Protein AF-A0A1L9T9Q7-F1 (afdb_monomer_lite)

pLDDT: mean 75.78, std 15.33, range [36.91, 94.0]

InterPro domains:
  IPR029167 Meiotically up-regulated gene 117 protein [PF15474] (22-130)

Secondary structure (DSSP, 8-state):
----PPP----PPPPPPEEEEE----TTTTT--STHHHHHHHHHHHHHHHSS-TT--BSEEEEEEEPPTTS-SS-EEEEEEEEE-TT---B-HHHHHHHHHHHHHTTSSS----EEEEETTSEEEEEEEEE--

Foldseek 3Di:
DDPPPPDDDPPQDDQFDFPDKFLPFDPCQVVDDDCQLLVQLVVLVVCLVVDPHVWDFDAWDKGKDWDDPVVDVFTKMKIKIKHFDPQFPGTGSVSLSVVAVVSCVPPVDNGRSWMWTQTPRRMITTMHMDGDD

Sequence (133 aa):
MTTTAGDPTTLRTAMPSATSVDNEGSSQCHNLSKDMCLDAAEGFKNDSEDSDNPYELLTGRHDHLSSDKWVALFDYQCIAVLECDDDSPGMSGLQAYQAIQDTYDQDGTNVGKCGHSYLDNGCLVGTDYHFNY

Organism: NCBI:txid1036612

Radius of gyration: 17.25 Å; chains: 1; bounding box: 40×30×67 Å

Structure (mmCIF, N/CA/C/O backbone):
data_AF-A0A1L9T9Q7-F1
#
_entry.id   AF-A0A1L9T9Q7-F1
#
loop_
_atom_site.group_PDB
_atom_site.id
_atom_site.type_symbol
_atom_site.label_atom_id
_atom_site.label_alt_id
_atom_site.label_comp_id
_atom_site.label_asym_id
_atom_site.label_entity_id
_atom_site.label_seq_id
_atom_site.pdbx_PDB_ins_code
_atom_site.Cartn_x
_atom_site.Cartn_y
_atom_site.Cartn_z
_atom_site.occupancy
_atom_site.B_iso_or_equiv
_atom_site.auth_seq_id
_atom_site.auth_comp_id
_atom_site.auth_asym_id
_atom_site.auth_atom_id
_atom_site.pdbx_PDB_model_num
ATOM 1 N N . MET A 1 1 ? -23.038 10.860 43.661 1.00 36.91 1 MET A N 1
ATOM 2 C CA . MET A 1 1 ? -22.130 9.856 43.075 1.00 36.91 1 MET A CA 1
ATOM 3 C C . MET A 1 1 ? -21.859 10.310 41.656 1.00 36.91 1 MET A C 1
ATOM 5 O O . MET A 1 1 ? -22.765 10.266 40.839 1.00 36.91 1 MET A O 1
ATOM 9 N N . THR A 1 2 ? -20.695 10.898 41.407 1.00 43.25 2 THR A N 1
ATOM 10 C CA . THR A 1 2 ? -20.271 11.320 40.068 1.00 43.25 2 THR A CA 1
ATOM 11 C C . THR A 1 2 ? -19.757 10.090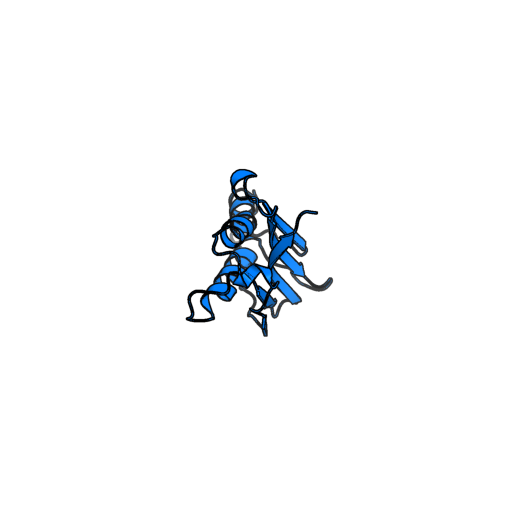 39.335 1.00 43.25 2 THR A C 1
ATOM 13 O O . THR A 1 2 ? -18.760 9.502 39.740 1.00 43.25 2 THR A O 1
ATOM 16 N N . THR A 1 3 ? -20.480 9.656 38.308 1.00 48.19 3 THR A N 1
ATOM 17 C CA . THR A 1 3 ? -20.023 8.625 37.377 1.00 48.19 3 THR A CA 1
ATOM 18 C C . THR A 1 3 ? -18.914 9.229 36.527 1.00 48.19 3 THR A C 1
ATOM 20 O O . THR A 1 3 ? -19.186 10.041 35.645 1.00 48.19 3 THR A O 1
ATOM 23 N N . THR A 1 4 ? -17.665 8.879 36.818 1.00 46.41 4 THR A N 1
ATOM 24 C CA . THR A 1 4 ? -16.540 9.141 35.920 1.00 46.41 4 THR A CA 1
ATOM 25 C C . THR A 1 4 ? -16.770 8.282 34.679 1.00 46.41 4 THR A C 1
ATOM 27 O O . THR A 1 4 ? -16.531 7.076 34.707 1.00 46.41 4 THR A O 1
ATOM 30 N N . ALA A 1 5 ? -17.348 8.865 33.627 1.00 53.50 5 ALA A N 1
ATOM 31 C CA . ALA A 1 5 ? -17.312 8.255 32.307 1.00 53.50 5 ALA A CA 1
ATOM 32 C C . ALA A 1 5 ? -15.827 8.115 31.955 1.00 53.50 5 ALA A C 1
ATOM 34 O O . ALA A 1 5 ? -15.110 9.113 31.975 1.00 53.50 5 ALA A O 1
ATOM 35 N N . GLY A 1 6 ? -15.353 6.878 31.787 1.00 50.41 6 GLY A N 1
ATOM 36 C CA . GLY A 1 6 ? -13.961 6.623 31.432 1.00 50.41 6 GLY A CA 1
ATOM 37 C C . GLY A 1 6 ? -13.616 7.384 30.159 1.00 50.41 6 GLY A C 1
ATOM 38 O O . GLY A 1 6 ? -14.440 7.436 29.243 1.00 50.41 6 GLY A O 1
ATOM 39 N N . ASP A 1 7 ? -12.436 8.001 30.132 1.00 56.47 7 ASP A N 1
ATOM 40 C CA . ASP A 1 7 ? -11.935 8.670 28.938 1.00 56.47 7 ASP A CA 1
ATOM 41 C C . ASP A 1 7 ? -12.028 7.707 27.746 1.00 56.47 7 ASP A C 1
ATOM 43 O O . ASP A 1 7 ? -11.652 6.536 27.888 1.00 56.47 7 ASP A O 1
ATOM 47 N N . PRO A 1 8 ? -12.547 8.153 26.588 1.00 49.88 8 PRO A N 1
ATOM 48 C CA . PRO A 1 8 ? -12.558 7.327 25.396 1.00 49.88 8 PRO A CA 1
ATOM 49 C C . PRO A 1 8 ? -11.109 6.983 25.050 1.00 49.88 8 PRO A C 1
ATOM 51 O O . PRO A 1 8 ? -10.333 7.831 24.615 1.00 49.88 8 PRO A O 1
ATOM 54 N N . THR A 1 9 ? -10.724 5.731 25.270 1.00 52.31 9 THR A N 1
ATOM 55 C CA . THR A 1 9 ? -9.482 5.209 24.725 1.00 52.31 9 THR A CA 1
ATOM 56 C C . THR A 1 9 ? -9.671 5.076 23.223 1.00 52.31 9 THR A C 1
ATOM 58 O O . THR A 1 9 ? -10.597 4.414 22.755 1.00 52.31 9 THR A O 1
ATOM 61 N N . THR A 1 10 ? -8.794 5.709 22.449 1.00 53.72 10 THR A N 1
ATOM 62 C CA . THR A 1 10 ? -8.662 5.444 21.017 1.00 53.72 10 THR A CA 1
ATOM 63 C C . THR A 1 10 ? -8.143 4.016 20.849 1.00 53.72 10 THR A C 1
ATOM 65 O O . THR A 1 10 ? -6.942 3.759 20.813 1.00 53.72 10 THR A O 1
ATOM 68 N N . LEU A 1 11 ? -9.064 3.050 20.827 1.00 55.03 11 LEU A N 1
ATOM 69 C CA . LEU A 1 11 ? -8.777 1.668 20.462 1.00 55.03 11 LEU A CA 1
ATOM 70 C C . LEU A 1 11 ? -8.351 1.662 18.991 1.00 55.03 11 LEU A C 1
ATOM 72 O O . LEU A 1 11 ? -9.190 1.715 18.098 1.00 55.03 11 LEU A O 1
ATOM 76 N N . ARG A 1 12 ? -7.039 1.634 18.741 1.00 61.47 12 ARG A N 1
ATOM 77 C CA . ARG A 1 12 ? -6.509 1.347 17.405 1.00 61.47 12 ARG A CA 1
ATOM 78 C C . ARG A 1 12 ? -6.746 -0.125 17.104 1.00 61.47 12 ARG A C 1
ATOM 80 O O . ARG A 1 12 ? -6.367 -0.986 17.899 1.00 61.47 12 ARG A O 1
ATOM 87 N N . THR A 1 13 ? -7.332 -0.401 15.946 1.00 69.25 13 THR A N 1
ATOM 88 C CA . THR A 1 13 ? -7.361 -1.747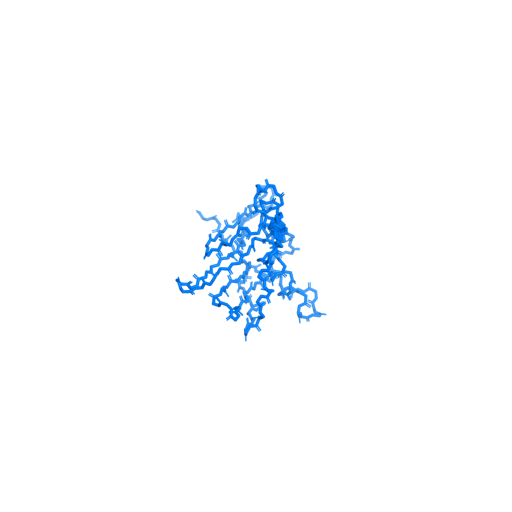 15.376 1.00 69.25 13 THR A CA 1
ATOM 89 C C . THR A 1 13 ? -5.923 -2.256 15.260 1.00 69.25 13 THR A C 1
ATOM 91 O O . THR A 1 13 ? -5.020 -1.499 14.890 1.00 69.25 13 THR A O 1
ATOM 94 N N . ALA A 1 14 ? -5.685 -3.516 15.630 1.00 77.81 14 ALA A N 1
ATOM 95 C CA . ALA A 1 14 ? -4.373 -4.129 15.455 1.00 77.81 14 ALA A CA 1
ATOM 96 C C . ALA A 1 14 ? -3.976 -4.099 13.971 1.00 77.81 14 ALA A C 1
ATOM 98 O O . ALA A 1 14 ? -4.840 -4.119 13.093 1.00 77.81 14 ALA A O 1
ATOM 99 N N . MET A 1 15 ? -2.673 -4.018 13.696 1.00 83.81 15 MET A N 1
ATOM 100 C CA . MET A 1 15 ? -2.183 -4.131 12.327 1.00 83.81 15 MET A CA 1
ATOM 101 C C . MET A 1 15 ? -2.467 -5.553 11.825 1.00 83.81 15 MET A C 1
ATOM 103 O O . MET A 1 15 ? -2.111 -6.503 12.531 1.00 83.81 15 MET A O 1
ATOM 107 N N . PRO A 1 16 ? -3.131 -5.706 10.670 1.00 83.38 16 PRO A N 1
ATOM 108 C CA . PRO A 1 16 ? -3.370 -7.019 10.095 1.00 83.38 16 PRO A CA 1
ATOM 109 C C . PRO A 1 16 ? -2.049 -7.645 9.637 1.00 83.38 16 PRO A C 1
ATOM 111 O O . PRO A 1 16 ? -1.094 -6.940 9.301 1.00 83.38 16 PRO A O 1
ATOM 114 N N . SER A 1 17 ? -1.983 -8.973 9.650 1.00 85.94 17 SER A N 1
ATOM 115 C CA . SER A 1 17 ? -0.778 -9.712 9.258 1.00 85.94 17 SER A CA 1
ATOM 116 C C . SER A 1 17 ? -0.834 -10.099 7.784 1.00 85.94 17 SER A C 1
ATOM 118 O O . SER A 1 17 ? -1.889 -10.492 7.283 1.00 85.94 17 SER A O 1
ATOM 120 N N . ALA A 1 18 ? 0.307 -10.053 7.093 1.00 83.50 18 ALA A N 1
ATOM 121 C CA . ALA A 1 18 ? 0.411 -10.558 5.728 1.00 83.50 18 ALA A CA 1
ATOM 122 C C . ALA A 1 18 ? 0.189 -12.082 5.689 1.00 83.50 18 ALA A C 1
ATOM 124 O O . ALA A 1 18 ? 0.816 -12.842 6.427 1.00 83.50 18 ALA A O 1
ATOM 125 N N . THR A 1 19 ? -0.712 -12.522 4.813 1.00 84.44 19 THR A N 1
ATOM 126 C CA . THR A 1 19 ? -1.038 -13.934 4.555 1.00 84.44 19 THR A CA 1
ATOM 127 C C . THR A 1 19 ? -0.339 -14.462 3.307 1.00 84.44 19 THR A C 1
ATOM 129 O O . THR A 1 19 ? 0.011 -15.641 3.246 1.00 84.44 19 THR A O 1
ATOM 132 N N . SER A 1 20 ? -0.113 -13.592 2.322 1.00 81.12 20 SER A N 1
ATOM 133 C CA . SER A 1 20 ? 0.702 -13.854 1.139 1.00 81.12 20 SER A CA 1
ATOM 134 C C . SER A 1 20 ? 1.232 -12.542 0.573 1.00 81.12 20 SER A C 1
ATOM 136 O O . SER A 1 20 ? 0.613 -11.492 0.759 1.00 81.12 20 SER A O 1
ATOM 138 N N . VAL A 1 21 ? 2.381 -12.626 -0.092 1.00 76.56 21 VAL A N 1
ATOM 139 C CA . VAL A 1 21 ? 3.084 -11.492 -0.689 1.00 76.56 21 VAL A CA 1
ATOM 140 C C . VAL A 1 21 ? 3.472 -11.871 -2.112 1.00 76.56 21 VAL A C 1
ATOM 142 O O . VAL A 1 21 ? 4.030 -12.948 -2.331 1.00 76.56 21 VAL A O 1
ATOM 145 N N . ASP A 1 22 ? 3.154 -10.998 -3.058 1.00 75.38 22 ASP A N 1
ATOM 146 C CA . ASP A 1 22 ? 3.569 -11.083 -4.454 1.00 75.38 22 ASP A CA 1
ATOM 147 C C . ASP A 1 22 ? 4.435 -9.865 -4.786 1.00 75.38 22 ASP A C 1
ATOM 149 O O . ASP A 1 22 ? 3.937 -8.743 -4.797 1.00 75.38 22 ASP A O 1
ATOM 153 N N . ASN A 1 23 ? 5.723 -10.096 -5.046 1.00 68.25 23 ASN A N 1
ATOM 154 C CA . ASN A 1 23 ? 6.716 -9.057 -5.337 1.00 68.25 23 ASN A CA 1
ATOM 155 C C . ASN A 1 23 ? 7.064 -8.965 -6.833 1.00 68.25 23 ASN A C 1
ATOM 157 O O . ASN A 1 23 ? 8.051 -8.322 -7.196 1.00 68.25 23 ASN A O 1
ATOM 161 N N . GLU A 1 24 ? 6.311 -9.633 -7.715 1.00 68.31 24 GLU A N 1
ATOM 162 C CA . GLU A 1 24 ? 6.615 -9.612 -9.150 1.00 68.31 24 GLU A CA 1
ATOM 163 C C . GLU A 1 24 ? 6.145 -8.306 -9.810 1.00 68.31 24 GLU A C 1
ATOM 165 O O . GLU A 1 24 ? 6.883 -7.722 -10.609 1.00 68.31 24 GLU A O 1
ATOM 170 N N . GLY A 1 25 ? 4.964 -7.801 -9.429 1.00 66.81 25 GLY A N 1
ATOM 171 C CA . GLY A 1 25 ? 4.371 -6.586 -10.001 1.00 66.81 25 GLY A CA 1
ATOM 172 C C . GLY A 1 25 ? 4.290 -6.613 -11.537 1.00 66.81 25 GLY A C 1
ATOM 173 O O . GLY A 1 25 ? 4.407 -7.654 -12.190 1.00 66.81 25 GLY A O 1
ATOM 174 N N . SER A 1 26 ? 4.094 -5.454 -12.164 1.00 69.44 26 SER A N 1
ATOM 175 C CA . SER A 1 26 ? 4.192 -5.338 -13.620 1.00 69.44 26 SER A CA 1
ATOM 176 C C . SER A 1 26 ? 5.640 -5.463 -14.108 1.00 69.44 26 SER A C 1
ATOM 178 O O . SER A 1 26 ? 6.609 -5.121 -13.431 1.00 69.44 26 SER A O 1
ATOM 180 N N . SER A 1 27 ? 5.819 -5.843 -15.378 1.00 69.12 27 SER A N 1
ATOM 181 C CA . SER A 1 27 ? 7.145 -5.890 -16.025 1.00 69.12 27 SER A CA 1
ATOM 182 C C . SER A 1 27 ? 7.923 -4.557 -15.975 1.00 69.12 27 SER A C 1
ATOM 184 O O . SER A 1 27 ? 9.137 -4.518 -16.191 1.00 69.12 27 SER A O 1
ATOM 186 N N . GLN A 1 28 ? 7.236 -3.448 -15.696 1.00 68.94 28 GLN A N 1
ATOM 187 C CA . GLN A 1 28 ? 7.792 -2.105 -15.555 1.00 68.94 28 GLN A CA 1
ATOM 188 C C . GLN A 1 28 ? 8.529 -1.944 -14.218 1.00 68.94 28 GLN A C 1
ATOM 190 O O . GLN A 1 28 ? 9.507 -1.198 -14.159 1.00 68.94 28 GLN A O 1
ATOM 195 N N . CYS A 1 29 ? 8.150 -2.706 -13.192 1.00 69.56 29 CYS A N 1
ATOM 196 C CA . CYS A 1 29 ? 8.765 -2.704 -11.866 1.00 69.56 29 CYS A CA 1
ATOM 197 C C . CYS A 1 29 ? 10.240 -3.123 -11.874 1.00 69.56 29 CYS A C 1
ATOM 199 O O . CYS A 1 29 ? 11.027 -2.647 -11.060 1.00 69.56 29 CYS A O 1
ATOM 201 N N . HIS A 1 30 ? 10.657 -3.933 -12.850 1.00 66.50 30 HIS A N 1
ATOM 202 C CA . HIS A 1 30 ? 12.069 -4.279 -13.050 1.00 66.50 30 HIS A CA 1
ATOM 203 C C . HIS A 1 30 ? 12.862 -3.230 -13.847 1.00 66.50 30 HIS A C 1
ATOM 205 O O . HIS A 1 30 ? 14.092 -3.250 -13.837 1.00 66.50 30 HIS A O 1
ATOM 211 N N . ASN A 1 31 ? 12.179 -2.334 -14.564 1.00 62.25 31 ASN A N 1
ATOM 212 C CA . ASN A 1 31 ? 12.793 -1.396 -15.509 1.00 62.25 31 ASN A CA 1
ATOM 213 C C . ASN A 1 31 ? 12.848 0.048 -14.985 1.00 62.25 31 ASN A C 1
ATOM 215 O O . ASN A 1 31 ? 13.631 0.855 -15.489 1.00 62.25 31 ASN A O 1
ATOM 219 N N . LEU A 1 32 ? 12.024 0.385 -13.991 1.00 64.38 32 LEU A N 1
ATOM 220 C CA . LEU A 1 32 ? 11.898 1.729 -13.436 1.00 64.38 32 LEU A CA 1
ATOM 221 C C . LEU A 1 32 ? 12.529 1.780 -12.041 1.00 64.38 32 LEU A C 1
ATOM 223 O O . LEU A 1 32 ? 12.106 1.098 -11.118 1.00 64.38 32 LEU A O 1
ATOM 227 N N . SER A 1 33 ? 13.570 2.599 -11.877 1.00 54.75 33 SER A N 1
ATOM 228 C CA . SER A 1 33 ? 14.391 2.615 -10.659 1.00 54.75 33 SER A CA 1
ATOM 229 C C . SER A 1 33 ? 13.963 3.649 -9.610 1.00 54.75 33 SER A C 1
ATOM 231 O O . SER A 1 33 ? 14.753 3.956 -8.716 1.00 54.75 33 SER A O 1
ATOM 233 N N . LYS A 1 34 ? 12.789 4.278 -9.731 1.00 55.25 34 LYS A N 1
ATOM 234 C CA . LYS A 1 34 ? 12.528 5.554 -9.046 1.00 55.25 34 LYS A CA 1
ATOM 235 C C . LYS A 1 34 ? 11.438 5.474 -7.990 1.00 55.25 34 LYS A C 1
ATOM 237 O O . LYS A 1 34 ? 10.472 4.748 -8.143 1.00 55.25 34 LYS A O 1
ATOM 242 N N . ASP A 1 35 ? 11.602 6.289 -6.957 1.00 69.50 35 ASP A N 1
ATOM 243 C CA . ASP A 1 35 ? 10.820 6.391 -5.716 1.00 69.50 35 ASP A CA 1
ATOM 244 C C . ASP A 1 35 ? 9.324 6.715 -5.883 1.00 69.50 35 ASP A C 1
ATOM 246 O O . ASP A 1 35 ? 8.620 6.898 -4.906 1.00 69.50 35 ASP A O 1
ATOM 250 N N . MET A 1 36 ? 8.790 6.690 -7.104 1.00 77.38 36 MET A N 1
ATOM 251 C CA . MET A 1 36 ? 7.413 7.087 -7.387 1.00 77.38 36 MET A CA 1
ATOM 252 C C . MET A 1 36 ? 6.351 6.211 -6.719 1.00 77.38 36 MET A C 1
ATOM 254 O O . MET A 1 36 ? 5.275 6.708 -6.420 1.00 77.38 36 MET A O 1
ATOM 258 N N . CYS A 1 37 ? 6.620 4.923 -6.503 1.00 80.62 37 CYS A N 1
ATOM 259 C CA . CYS A 1 37 ? 5.696 4.060 -5.763 1.00 80.62 37 CYS A CA 1
ATOM 260 C C . CYS A 1 37 ? 5.754 4.289 -4.252 1.00 80.62 37 CYS A C 1
ATOM 262 O O . CYS A 1 37 ? 4.747 4.101 -3.575 1.00 80.62 37 CYS A O 1
ATOM 264 N N . LEU A 1 38 ? 6.902 4.737 -3.732 1.00 80.75 38 LEU A N 1
ATOM 265 C CA . LEU A 1 38 ? 7.002 5.200 -2.348 1.00 80.75 38 LEU A CA 1
ATOM 266 C C . LEU A 1 38 ? 6.215 6.499 -2.200 1.00 80.75 38 LEU A C 1
ATOM 268 O O . LEU A 1 38 ? 5.319 6.573 -1.373 1.00 80.75 38 LEU A O 1
ATOM 272 N N . ASP A 1 39 ? 6.470 7.463 -3.079 1.00 83.81 39 ASP A N 1
ATOM 273 C CA . ASP A 1 39 ? 5.786 8.753 -3.109 1.00 83.81 39 ASP A CA 1
ATOM 274 C C . ASP A 1 39 ? 4.260 8.597 -3.323 1.00 83.81 39 ASP A C 1
ATOM 276 O O . ASP A 1 39 ? 3.468 9.322 -2.727 1.00 83.81 39 ASP A O 1
ATOM 280 N N . ALA A 1 40 ? 3.817 7.630 -4.140 1.00 85.25 40 ALA A N 1
ATOM 281 C CA . ALA A 1 40 ? 2.395 7.307 -4.282 1.00 85.25 40 ALA A CA 1
ATOM 282 C C . ALA A 1 40 ? 1.811 6.740 -2.977 1.00 85.25 40 ALA A C 1
ATOM 284 O O . ALA A 1 40 ? 0.725 7.145 -2.570 1.00 85.25 40 ALA A O 1
ATOM 285 N N . ALA A 1 41 ? 2.534 5.845 -2.295 1.00 87.25 41 ALA A N 1
ATOM 286 C CA . ALA A 1 41 ? 2.110 5.295 -1.008 1.00 87.25 41 ALA A CA 1
ATOM 287 C C . ALA A 1 41 ? 2.129 6.344 0.121 1.00 87.25 41 ALA A C 1
ATOM 289 O O . ALA A 1 41 ? 1.301 6.275 1.030 1.00 87.25 41 ALA A O 1
ATOM 290 N N . GLU A 1 42 ? 3.020 7.341 0.063 1.00 89.62 42 GLU A N 1
ATOM 291 C CA . GLU A 1 42 ? 3.017 8.478 0.991 1.00 89.62 42 GLU A CA 1
ATOM 292 C C . GLU A 1 42 ? 1.696 9.260 0.944 1.00 89.62 42 GLU A C 1
ATOM 294 O O . GLU A 1 42 ? 1.319 9.846 1.957 1.00 89.62 42 GLU A O 1
ATOM 299 N N . GLY A 1 43 ? 0.944 9.209 -0.163 1.00 86.88 43 GLY A N 1
ATOM 300 C CA . GLY A 1 43 ? -0.415 9.756 -0.249 1.00 86.88 43 GLY A CA 1
ATOM 301 C C . GLY A 1 43 ? -1.353 9.212 0.837 1.00 86.88 43 GLY A C 1
ATOM 302 O O . GLY A 1 43 ? -2.031 9.989 1.515 1.00 86.88 43 GLY A O 1
ATOM 303 N N . PHE A 1 44 ? -1.302 7.904 1.118 1.00 89.31 44 PHE A N 1
ATOM 304 C CA . PHE A 1 44 ? -2.110 7.285 2.174 1.00 89.31 44 PHE A CA 1
ATOM 305 C C . PHE A 1 44 ? -1.763 7.829 3.555 1.00 89.31 44 PHE A C 1
ATOM 307 O O . PHE A 1 44 ? -2.653 8.052 4.384 1.00 89.31 44 PHE A O 1
ATOM 314 N N . LYS A 1 45 ? -0.467 8.039 3.803 1.00 89.88 45 LYS A N 1
ATOM 315 C CA . LYS A 1 45 ? 0.037 8.584 5.060 1.00 89.88 45 LYS A CA 1
ATOM 316 C C . LYS A 1 45 ? -0.352 10.052 5.209 1.00 89.88 45 LYS A C 1
ATOM 318 O O . LYS A 1 45 ? -0.944 10.393 6.227 1.00 89.88 45 LYS A O 1
ATOM 323 N N . ASN A 1 46 ? -0.047 10.882 4.215 1.00 90.00 46 ASN A N 1
ATOM 324 C CA . ASN A 1 46 ? -0.256 12.328 4.268 1.00 90.00 46 ASN A CA 1
ATOM 325 C C . ASN A 1 46 ? -1.730 12.659 4.506 1.00 90.00 46 ASN A C 1
ATOM 327 O O . ASN A 1 46 ? -2.053 13.360 5.457 1.00 90.00 46 ASN A O 1
ATOM 331 N N . ASP A 1 47 ? -2.633 12.050 3.742 1.00 84.50 47 ASP A N 1
ATOM 332 C CA . ASP A 1 47 ? -4.069 12.279 3.916 1.00 84.50 47 ASP A CA 1
ATOM 333 C C . ASP A 1 47 ? -4.596 11.757 5.254 1.00 84.50 47 ASP A C 1
ATOM 335 O O . ASP A 1 47 ? -5.516 12.337 5.825 1.00 84.50 47 ASP A O 1
ATOM 339 N N . SER A 1 48 ? -4.025 10.665 5.776 1.00 85.62 48 SER A N 1
ATOM 340 C CA . SER A 1 48 ? -4.388 10.203 7.118 1.00 85.62 48 SER A CA 1
ATOM 341 C C . SER A 1 48 ? -3.929 11.201 8.177 1.00 85.62 48 SER A C 1
ATOM 343 O O . SER A 1 48 ? -4.692 11.507 9.083 1.00 85.62 48 SER A O 1
ATOM 345 N N . GLU A 1 49 ? -2.699 11.711 8.079 1.00 86.81 49 GLU A N 1
ATOM 346 C CA . GLU A 1 49 ? -2.135 12.677 9.031 1.00 86.81 49 GLU A CA 1
ATOM 347 C C . GLU A 1 49 ? -2.831 14.045 8.969 1.00 86.81 49 GLU A C 1
ATOM 349 O O . GLU A 1 49 ? -2.975 14.691 10.008 1.00 86.81 49 GLU A O 1
ATOM 354 N N . ASP A 1 50 ? -3.311 14.444 7.791 1.00 88.25 50 ASP A N 1
ATOM 355 C CA . ASP A 1 50 ? -4.051 15.689 7.564 1.00 88.25 50 ASP A CA 1
ATOM 356 C C . ASP A 1 50 ? -5.562 15.566 7.861 1.00 88.25 50 ASP A C 1
ATOM 358 O O . ASP A 1 50 ? -6.275 16.573 7.884 1.00 88.25 50 ASP A O 1
ATOM 362 N N . SER A 1 51 ? -6.073 14.352 8.103 1.00 83.88 51 SER A N 1
ATOM 363 C CA . SER A 1 51 ? -7.483 14.104 8.423 1.00 83.88 51 SER A CA 1
ATOM 364 C C . SER A 1 51 ? -7.821 14.451 9.877 1.00 83.88 51 SER A C 1
ATOM 366 O O . SER A 1 51 ? -7.058 14.180 10.806 1.00 83.88 51 SER A O 1
ATOM 368 N N . ASP A 1 52 ? -9.045 14.942 10.103 1.00 85.81 52 ASP A N 1
ATOM 369 C CA . ASP A 1 52 ? -9.630 15.082 11.446 1.00 85.81 52 ASP A CA 1
ATOM 370 C C . ASP A 1 52 ? -9.738 13.725 12.178 1.00 85.81 52 ASP A C 1
ATOM 372 O O . ASP A 1 52 ? -9.860 13.675 13.407 1.00 85.81 52 ASP A O 1
ATOM 376 N N . ASN A 1 53 ? -9.688 12.613 11.431 1.00 83.94 53 ASN A N 1
ATOM 377 C CA . ASN A 1 53 ? -9.655 11.254 11.953 1.00 83.94 53 ASN A CA 1
ATOM 378 C C . ASN A 1 53 ? -8.585 10.390 11.241 1.00 83.94 53 ASN A C 1
ATOM 380 O O . ASN A 1 53 ? -8.919 9.630 10.330 1.00 83.94 53 ASN A O 1
ATOM 384 N N . PRO A 1 54 ? -7.318 10.395 11.703 1.00 82.81 54 PRO A N 1
ATOM 385 C CA . PRO A 1 54 ? -6.229 9.584 11.126 1.00 82.81 54 PRO A CA 1
ATOM 386 C C . PRO A 1 54 ? -6.427 8.061 11.250 1.00 82.81 54 PRO A C 1
ATOM 388 O O . PRO A 1 54 ? -5.643 7.271 10.715 1.00 82.81 54 PRO A O 1
ATOM 391 N N . TYR A 1 55 ? -7.442 7.632 12.002 1.00 83.12 55 TYR A N 1
ATOM 392 C CA . TYR A 1 55 ? -7.783 6.229 12.234 1.00 83.12 55 TYR A CA 1
ATOM 393 C C . TYR A 1 55 ? -9.061 5.806 11.508 1.00 83.12 55 TYR A C 1
ATOM 395 O O . TYR A 1 55 ? -9.581 4.725 11.786 1.00 83.12 55 TYR A O 1
ATOM 403 N N . GLU A 1 56 ? -9.586 6.646 10.614 1.00 87.06 56 GLU A N 1
ATOM 404 C CA . GLU A 1 56 ? -10.691 6.267 9.743 1.00 87.06 56 GLU A CA 1
ATOM 405 C C . GLU A 1 56 ? -10.332 4.999 8.966 1.00 87.06 56 GLU A C 1
ATOM 407 O O . GLU A 1 56 ? -9.260 4.907 8.370 1.00 87.06 56 GLU A O 1
ATOM 412 N N . LEU A 1 57 ? -11.217 4.004 9.028 1.00 89.06 57 LEU A N 1
ATOM 413 C CA . LEU A 1 57 ? -11.030 2.734 8.343 1.00 89.06 57 LEU A CA 1
ATOM 414 C C . LEU A 1 57 ? -11.527 2.874 6.910 1.00 89.06 57 LEU A C 1
ATOM 416 O O . LEU A 1 57 ? -12.663 3.280 6.669 1.00 89.06 57 LEU A O 1
ATOM 420 N N . LEU A 1 58 ? -10.661 2.513 5.977 1.00 87.44 58 LEU A N 1
ATOM 421 C CA . LEU A 1 58 ? -10.901 2.553 4.549 1.00 87.44 58 LEU A CA 1
ATOM 422 C C . LEU A 1 58 ? -11.011 1.118 4.029 1.00 87.44 58 LEU A C 1
ATOM 424 O O . LEU A 1 58 ? -10.286 0.228 4.479 1.00 87.44 58 LEU A O 1
ATOM 428 N N . THR A 1 59 ? -11.908 0.907 3.070 1.00 89.94 59 THR A N 1
ATOM 429 C CA . THR A 1 59 ? -12.071 -0.370 2.352 1.00 89.94 59 THR A CA 1
ATOM 430 C C . THR A 1 59 ? -11.723 -0.265 0.867 1.00 89.94 59 THR A C 1
ATOM 432 O O . THR A 1 59 ? -11.676 -1.272 0.170 1.00 89.94 59 THR A O 1
ATOM 435 N N . GLY A 1 60 ? -11.459 0.945 0.370 1.00 89.88 60 GLY A N 1
ATOM 436 C CA . GLY A 1 60 ? -11.115 1.184 -1.026 1.00 89.88 60 GLY A CA 1
ATOM 437 C C . GLY A 1 60 ? -10.455 2.541 -1.211 1.00 89.88 60 GLY A C 1
ATOM 438 O O . GLY A 1 60 ? -11.041 3.568 -0.858 1.00 89.88 60 GLY A O 1
ATOM 439 N N . ARG A 1 61 ? -9.238 2.548 -1.758 1.00 86.88 61 ARG A N 1
ATOM 440 C CA . ARG A 1 61 ? -8.509 3.760 -2.117 1.00 86.88 61 ARG A CA 1
ATOM 441 C C . ARG A 1 61 ? -7.389 3.478 -3.116 1.00 86.88 61 ARG A C 1
ATOM 443 O O . ARG A 1 61 ? -6.644 2.513 -2.971 1.00 86.88 61 ARG A O 1
ATOM 450 N N . HIS A 1 62 ? -7.205 4.406 -4.049 1.00 87.62 62 HIS A N 1
ATOM 451 C CA . HIS A 1 62 ? -6.073 4.422 -4.965 1.00 87.62 62 HIS A CA 1
ATOM 452 C C . HIS A 1 62 ? -5.398 5.787 -4.917 1.00 87.62 62 HIS A C 1
ATOM 454 O O . HIS A 1 62 ? -6.071 6.807 -5.063 1.00 87.62 62 HIS A O 1
ATOM 460 N N . ASP A 1 63 ? -4.083 5.795 -4.736 1.00 83.56 63 ASP A N 1
ATOM 461 C CA . ASP A 1 63 ? -3.254 6.984 -4.903 1.00 83.56 63 ASP A CA 1
ATOM 462 C C . ASP A 1 63 ? -2.355 6.822 -6.116 1.00 83.56 63 ASP A C 1
ATOM 464 O O . ASP A 1 63 ? -1.921 5.725 -6.471 1.00 83.56 63 ASP A O 1
ATOM 468 N N . HIS A 1 64 ? -2.097 7.932 -6.793 1.00 83.88 64 HIS A N 1
ATOM 469 C CA . HIS A 1 64 ? -1.421 7.920 -8.075 1.00 83.88 64 HIS A CA 1
ATOM 470 C C . HIS A 1 64 ? -0.326 8.966 -8.112 1.00 83.88 64 HIS A C 1
ATOM 472 O O . HIS A 1 64 ? -0.540 10.122 -7.746 1.00 83.88 64 HIS A O 1
ATOM 478 N N . LEU A 1 65 ? 0.816 8.582 -8.669 1.00 81.31 65 LEU A N 1
ATOM 479 C CA . LEU A 1 65 ? 1.873 9.516 -9.003 1.00 81.31 65 LEU A CA 1
ATOM 480 C C . LEU A 1 65 ? 2.328 9.303 -10.440 1.00 81.31 65 LEU A C 1
ATOM 482 O O . LEU A 1 65 ? 2.805 8.229 -10.806 1.00 81.31 65 LEU A O 1
ATOM 486 N N . SER A 1 66 ? 2.192 10.346 -11.254 1.00 74.38 66 SER A N 1
ATOM 487 C CA . SER A 1 66 ? 2.690 10.376 -12.631 1.00 74.38 66 SER A CA 1
ATOM 488 C C . SER A 1 66 ? 4.078 11.000 -12.685 1.00 74.38 66 SER A C 1
ATOM 490 O O . SER A 1 66 ? 4.382 11.914 -11.918 1.00 74.38 66 SER A O 1
ATOM 492 N N . SER A 1 67 ? 4.928 10.528 -13.597 1.00 66.81 67 SER A N 1
ATOM 493 C CA . SER A 1 67 ? 6.235 11.153 -13.798 1.00 66.81 67 SER A CA 1
ATOM 494 C C . SER A 1 67 ? 6.058 12.528 -14.445 1.00 66.81 67 SER A C 1
ATOM 496 O O . SER A 1 67 ? 5.239 12.692 -15.352 1.00 66.81 67 SER A O 1
ATOM 498 N N . ASP A 1 68 ? 6.846 13.522 -14.034 1.00 56.50 68 ASP A N 1
ATOM 499 C CA . ASP A 1 68 ? 6.914 14.773 -14.784 1.00 56.50 68 ASP A CA 1
ATOM 500 C C . ASP A 1 68 ? 7.358 14.482 -16.224 1.00 56.50 68 ASP A C 1
ATOM 502 O O . ASP A 1 68 ? 8.323 13.746 -16.452 1.00 56.50 68 ASP A O 1
ATOM 506 N N . LYS A 1 69 ? 6.689 15.128 -17.192 1.00 51.19 69 LYS A N 1
ATOM 507 C CA . LYS A 1 69 ? 6.827 15.003 -18.665 1.00 51.19 69 LYS A CA 1
ATOM 508 C C . LYS A 1 69 ? 8.262 15.021 -19.232 1.00 51.19 69 LYS A C 1
ATOM 510 O O . LYS A 1 69 ? 8.453 14.848 -20.432 1.00 51.19 69 LYS A O 1
ATOM 515 N N . TRP A 1 70 ? 9.268 15.264 -18.401 1.00 43.31 70 TRP A N 1
ATOM 516 C CA . TRP A 1 70 ? 10.685 15.354 -18.737 1.00 43.31 70 TRP A CA 1
ATOM 517 C C . TRP A 1 70 ? 11.435 14.017 -18.738 1.00 43.31 70 TRP A C 1
ATOM 519 O O . TRP A 1 70 ? 12.575 13.983 -19.197 1.00 43.31 70 TRP A O 1
ATOM 529 N N . VAL A 1 71 ? 10.826 12.917 -18.279 1.00 49.94 71 VAL A N 1
ATOM 530 C CA . VAL A 1 71 ? 11.438 11.570 -18.341 1.00 49.94 71 VAL A CA 1
ATOM 531 C C . VAL A 1 71 ? 11.081 10.824 -19.645 1.00 49.94 71 VAL A C 1
ATOM 533 O O . VAL A 1 71 ? 11.604 9.747 -19.930 1.00 49.94 71 VAL A O 1
ATOM 536 N N . ALA A 1 72 ? 10.219 11.389 -20.492 1.00 50.59 72 ALA A N 1
ATOM 537 C CA . ALA A 1 72 ? 9.512 10.601 -21.491 1.00 50.59 72 ALA A CA 1
ATOM 538 C C . ALA A 1 72 ? 10.319 10.304 -22.772 1.00 50.59 72 ALA A C 1
ATOM 540 O O . ALA A 1 72 ? 10.335 11.074 -23.733 1.00 50.59 72 ALA A O 1
ATOM 541 N N . LEU A 1 73 ? 10.860 9.086 -22.829 1.00 47.00 73 LEU A N 1
ATOM 542 C CA . LEU A 1 73 ? 10.479 8.178 -23.919 1.00 47.00 73 LEU A CA 1
ATOM 543 C C . LEU A 1 73 ? 9.170 7.416 -23.604 1.00 47.00 73 LEU A C 1
ATOM 545 O O . LEU A 1 73 ? 8.574 6.878 -24.530 1.00 47.00 73 LEU A O 1
ATOM 549 N N . PHE A 1 74 ? 8.685 7.419 -22.350 1.00 56.59 74 PHE A N 1
ATOM 550 C CA . PHE A 1 74 ? 7.430 6.780 -21.922 1.00 56.59 74 PHE A CA 1
ATOM 551 C C . PHE A 1 74 ? 6.748 7.574 -20.790 1.00 56.59 74 PHE A C 1
ATOM 553 O O . PHE A 1 74 ? 7.441 8.035 -19.885 1.00 56.59 74 PHE A O 1
ATOM 560 N N . ASP A 1 75 ? 5.421 7.738 -20.850 1.00 70.62 75 ASP A N 1
ATOM 561 C CA . ASP A 1 75 ? 4.587 8.319 -19.782 1.00 70.62 75 ASP A CA 1
ATOM 562 C C . ASP A 1 75 ? 4.105 7.185 -18.865 1.00 70.62 75 ASP A C 1
ATOM 564 O O . ASP A 1 75 ? 3.427 6.254 -19.311 1.00 70.62 75 ASP A O 1
ATOM 568 N N . TYR A 1 76 ? 4.536 7.203 -17.606 1.00 74.44 76 TYR A N 1
ATOM 569 C CA . TYR A 1 76 ? 4.261 6.143 -16.641 1.00 74.44 76 TYR A CA 1
ATOM 570 C C . TYR A 1 76 ? 3.784 6.721 -15.310 1.00 74.44 76 TYR A C 1
ATOM 572 O O . TYR A 1 76 ? 4.188 7.809 -14.883 1.00 74.44 76 TYR A O 1
ATOM 580 N N . GLN A 1 77 ? 2.936 5.945 -14.648 1.00 81.31 77 GLN A N 1
ATOM 581 C CA . GLN A 1 77 ? 2.318 6.253 -13.369 1.00 81.31 77 GLN A CA 1
ATOM 582 C C . GLN A 1 77 ? 2.553 5.091 -12.412 1.00 81.31 77 GLN A C 1
ATOM 584 O O . GLN A 1 77 ? 2.420 3.940 -12.819 1.00 81.31 77 GLN A O 1
ATOM 589 N N . CYS A 1 78 ? 2.884 5.379 -11.153 1.00 84.81 78 CYS A N 1
ATOM 590 C CA . CYS A 1 78 ? 2.723 4.387 -10.097 1.00 84.81 78 CYS A CA 1
ATOM 591 C C . CYS A 1 78 ? 1.381 4.580 -9.404 1.00 84.81 78 CYS A C 1
ATOM 593 O O . CYS A 1 78 ? 0.927 5.710 -9.201 1.00 84.81 78 CYS A O 1
ATOM 595 N N . ILE A 1 79 ? 0.756 3.463 -9.065 1.00 87.88 79 ILE A N 1
ATOM 596 C CA . ILE A 1 79 ? -0.487 3.395 -8.321 1.00 87.88 79 ILE A CA 1
ATOM 597 C C . ILE A 1 79 ? -0.191 2.713 -6.994 1.00 87.88 79 ILE A C 1
ATOM 599 O O . ILE A 1 79 ? 0.366 1.622 -7.003 1.00 87.88 79 ILE A O 1
ATOM 603 N N . ALA A 1 80 ? -0.581 3.332 -5.884 1.00 89.38 80 ALA A N 1
ATOM 604 C CA . ALA A 1 80 ? -0.717 2.671 -4.596 1.00 89.38 80 ALA A CA 1
ATOM 605 C C . ALA A 1 80 ? -2.180 2.294 -4.375 1.00 89.38 80 ALA A C 1
ATOM 607 O O . ALA A 1 80 ? -3.080 3.084 -4.665 1.00 89.38 80 ALA A O 1
ATOM 608 N N . VAL A 1 81 ? -2.416 1.078 -3.894 1.00 91.75 81 VAL A N 1
ATOM 609 C CA . VAL A 1 81 ? -3.743 0.469 -3.801 1.00 91.75 81 VAL A CA 1
ATOM 610 C C . VAL A 1 81 ? -4.009 0.021 -2.376 1.00 91.75 81 VAL A C 1
ATOM 612 O O . VAL A 1 81 ? -3.159 -0.603 -1.743 1.00 91.75 81 VAL A O 1
ATOM 615 N N . LEU A 1 82 ? -5.216 0.317 -1.911 1.00 92.88 82 LEU A N 1
ATOM 616 C CA . LEU A 1 82 ? -5.873 -0.3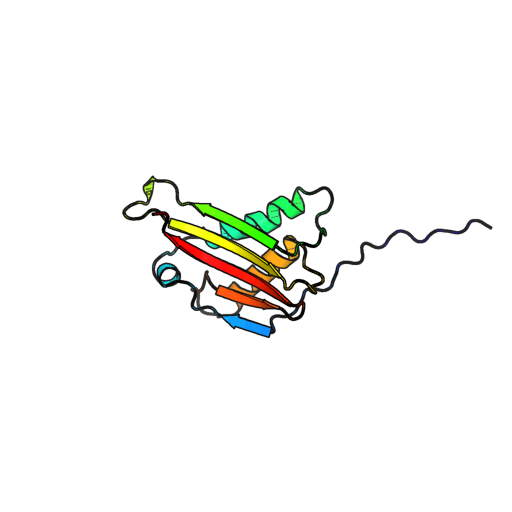15 -0.783 1.00 92.88 82 LEU A CA 1
ATOM 617 C C . LEU A 1 82 ? -7.237 -0.804 -1.268 1.00 92.88 82 LEU A C 1
ATOM 619 O O . LEU A 1 82 ? -8.094 0.001 -1.625 1.00 92.88 82 LEU A O 1
ATOM 623 N N . GLU A 1 83 ? -7.453 -2.108 -1.244 1.00 94.00 83 GLU A N 1
ATOM 624 C CA . GLU A 1 83 ? -8.736 -2.727 -1.572 1.00 94.00 83 GLU A CA 1
ATOM 625 C C . GLU A 1 83 ? -9.074 -3.737 -0.491 1.00 94.00 83 GLU A C 1
ATOM 627 O O . GLU A 1 83 ? -8.197 -4.447 -0.021 1.00 94.00 83 GLU A O 1
ATOM 632 N N . CYS A 1 84 ? -10.328 -3.812 -0.071 1.00 92.75 84 CYS A N 1
ATOM 633 C CA . CYS A 1 84 ? -10.755 -4.796 0.909 1.00 92.75 84 CYS A CA 1
ATOM 634 C C . CYS A 1 84 ? -12.031 -5.495 0.455 1.00 92.75 84 CYS A C 1
ATOM 636 O O . CYS A 1 84 ? -12.872 -4.893 -0.212 1.00 92.75 84 CYS A O 1
ATOM 638 N N . ASP A 1 85 ? -12.175 -6.757 0.855 1.00 91.94 85 ASP A N 1
ATOM 639 C CA . ASP A 1 85 ? -13.406 -7.521 0.680 1.00 91.94 85 ASP A CA 1
ATOM 640 C C . ASP A 1 85 ? -14.598 -6.797 1.336 1.00 91.94 85 ASP A C 1
ATOM 642 O O . ASP A 1 85 ? -14.437 -6.087 2.332 1.00 91.94 85 ASP A O 1
ATOM 646 N N . ASP A 1 86 ? -15.813 -7.025 0.827 1.00 86.19 86 ASP A N 1
ATOM 647 C CA . ASP A 1 86 ? -17.040 -6.362 1.308 1.00 86.19 86 ASP A CA 1
ATOM 648 C C . ASP A 1 86 ? -17.309 -6.578 2.815 1.00 86.19 86 ASP A C 1
ATOM 650 O O . ASP A 1 86 ? -17.904 -5.724 3.473 1.00 86.19 86 ASP A O 1
ATOM 654 N N . ASP A 1 87 ? -16.859 -7.712 3.366 1.00 86.69 87 ASP A N 1
ATOM 655 C CA . ASP A 1 87 ? -17.004 -8.077 4.784 1.00 86.69 87 ASP A CA 1
ATOM 656 C C . ASP A 1 87 ? -15.788 -7.667 5.643 1.00 86.69 87 ASP A C 1
ATOM 658 O O . ASP A 1 87 ? -15.719 -7.981 6.838 1.00 86.69 87 ASP A O 1
ATOM 662 N N . SER A 1 88 ? -14.805 -6.984 5.052 1.00 87.12 88 SER A N 1
ATOM 663 C CA . SER A 1 88 ? -13.596 -6.567 5.750 1.00 87.12 88 SER A CA 1
ATOM 664 C C . SER A 1 88 ? -13.888 -5.457 6.766 1.00 87.12 88 SER A C 1
ATOM 666 O O . SER A 1 88 ? -14.635 -4.518 6.480 1.00 87.12 88 SER A O 1
ATOM 668 N N . PRO A 1 89 ? -13.234 -5.477 7.942 1.00 87.38 89 PRO A N 1
ATOM 669 C CA . PRO A 1 89 ? -13.240 -4.331 8.844 1.00 87.38 89 PRO A CA 1
ATOM 670 C C . PRO A 1 89 ? -12.495 -3.108 8.274 1.00 87.38 89 PRO A C 1
ATOM 672 O O . PRO A 1 89 ? -12.556 -2.044 8.886 1.00 87.38 89 PRO A O 1
ATOM 675 N N . GLY A 1 90 ? -11.789 -3.238 7.143 1.00 89.19 90 GLY A N 1
ATOM 676 C CA . GLY A 1 90 ? -10.964 -2.185 6.557 1.00 89.19 90 GLY A CA 1
ATOM 677 C C . GLY A 1 90 ? -9.669 -1.935 7.330 1.00 89.19 90 GLY A C 1
ATOM 678 O O . GLY A 1 90 ? -9.293 -2.685 8.240 1.00 89.19 90 GLY A O 1
ATOM 679 N N . MET A 1 91 ? -8.971 -0.861 6.962 1.00 90.25 91 MET A N 1
ATOM 680 C CA . MET A 1 91 ? -7.762 -0.393 7.648 1.00 90.25 91 MET A CA 1
ATOM 681 C C . MET A 1 91 ? -7.549 1.106 7.446 1.00 90.25 91 MET A C 1
ATOM 683 O O . MET A 1 91 ? -8.008 1.669 6.454 1.00 90.25 91 MET A O 1
ATOM 687 N N . SER A 1 92 ? -6.858 1.770 8.373 1.00 91.38 92 SER A N 1
ATOM 688 C CA . SER A 1 92 ? -6.552 3.191 8.181 1.00 91.38 92 SER A CA 1
ATOM 689 C C . SER A 1 92 ? -5.462 3.407 7.134 1.00 91.38 92 SER A C 1
ATOM 691 O O . SER A 1 92 ? -4.638 2.521 6.902 1.00 91.38 92 SER A O 1
ATOM 693 N N . GLY A 1 93 ? -5.405 4.596 6.527 1.00 89.56 93 GLY A N 1
ATOM 694 C CA . GLY A 1 93 ? -4.371 4.898 5.530 1.00 89.56 93 GLY A CA 1
ATOM 695 C C . GLY A 1 93 ? -2.947 4.797 6.095 1.00 89.56 93 GLY A C 1
ATOM 696 O O . GLY A 1 93 ? -2.053 4.304 5.414 1.00 89.56 93 GLY A O 1
ATOM 697 N N . LEU A 1 94 ? -2.741 5.117 7.381 1.00 90.38 94 LEU A N 1
ATOM 698 C CA . LEU A 1 94 ? -1.473 4.848 8.079 1.00 90.38 94 LEU A CA 1
ATOM 699 C C . LEU A 1 94 ? -1.133 3.352 8.140 1.00 90.38 94 LEU A C 1
ATOM 701 O O . LEU A 1 94 ? 0.025 2.981 7.953 1.00 90.38 94 LEU A O 1
ATOM 705 N N . GLN A 1 95 ? -2.121 2.494 8.414 1.00 91.62 95 GLN A N 1
ATOM 706 C CA . GLN A 1 95 ? -1.910 1.046 8.414 1.00 91.62 95 GLN A CA 1
ATOM 707 C C . GLN A 1 95 ? -1.622 0.536 7.001 1.00 91.62 95 GLN A C 1
ATOM 709 O O . GLN A 1 95 ? -0.768 -0.332 6.848 1.00 91.62 95 GLN A O 1
ATOM 714 N N . ALA A 1 96 ? -2.302 1.074 5.984 1.00 90.62 96 ALA A N 1
ATOM 715 C CA . ALA A 1 96 ? -2.086 0.697 4.590 1.00 90.62 96 ALA A CA 1
ATOM 716 C C . ALA A 1 96 ? -0.678 1.082 4.122 1.00 90.62 96 ALA A C 1
ATOM 718 O O . ALA A 1 96 ? 0.041 0.236 3.597 1.00 90.62 96 ALA A O 1
ATOM 719 N N . TYR A 1 97 ? -0.241 2.315 4.407 1.00 90.94 97 TYR A N 1
ATOM 720 C CA . TYR A 1 97 ? 1.131 2.758 4.158 1.00 90.94 97 TYR A CA 1
ATOM 721 C C . TYR A 1 97 ? 2.146 1.837 4.840 1.00 90.94 97 TYR A C 1
ATOM 723 O O . TYR A 1 97 ? 3.072 1.354 4.196 1.00 90.94 97 TYR A O 1
ATOM 731 N N . GLN A 1 98 ? 1.958 1.535 6.128 1.00 90.19 98 GLN A N 1
ATOM 732 C CA . GLN A 1 98 ? 2.897 0.683 6.853 1.00 90.19 98 GLN A CA 1
ATOM 733 C C . GLN A 1 98 ? 2.940 -0.750 6.294 1.00 90.19 98 GLN A C 1
ATOM 735 O O . GLN A 1 98 ? 4.022 -1.308 6.157 1.00 90.19 98 GLN A O 1
ATOM 740 N N . ALA A 1 99 ? 1.800 -1.324 5.904 1.00 89.12 99 ALA A N 1
ATOM 741 C CA . ALA A 1 99 ? 1.752 -2.648 5.287 1.00 89.12 99 ALA A CA 1
ATOM 742 C C . ALA A 1 99 ? 2.427 -2.678 3.896 1.00 89.12 99 ALA A C 1
ATOM 744 O O . ALA A 1 99 ? 3.068 -3.669 3.539 1.00 89.12 99 ALA A O 1
ATOM 745 N N . ILE A 1 100 ? 2.363 -1.580 3.133 1.00 87.19 100 ILE A N 1
ATOM 746 C CA . ILE A 1 100 ? 3.135 -1.414 1.890 1.00 87.19 100 ILE A CA 1
ATOM 747 C C . ILE A 1 100 ? 4.641 -1.355 2.188 1.00 87.19 100 ILE A C 1
ATOM 749 O O . ILE A 1 100 ? 5.420 -2.038 1.527 1.00 87.19 100 ILE A O 1
ATOM 753 N N . GLN A 1 101 ? 5.063 -0.612 3.214 1.00 85.56 101 GLN A N 1
ATOM 754 C CA . GLN A 1 101 ? 6.475 -0.561 3.615 1.00 85.56 101 GLN A CA 1
ATOM 755 C C . GLN A 1 101 ? 7.002 -1.936 4.050 1.00 85.56 101 GLN A C 1
ATOM 757 O O . GLN A 1 101 ? 8.075 -2.346 3.611 1.00 85.56 101 GLN A O 1
ATOM 762 N N . ASP A 1 102 ? 6.217 -2.680 4.831 1.00 82.19 102 ASP A N 1
ATOM 763 C CA . ASP A 1 102 ? 6.565 -4.041 5.250 1.00 82.19 102 ASP A CA 1
ATOM 764 C C . ASP A 1 102 ? 6.695 -4.997 4.049 1.00 82.19 102 ASP A C 1
ATOM 766 O O . ASP A 1 102 ? 7.490 -5.935 4.091 1.00 82.19 102 ASP A O 1
ATOM 770 N N . THR A 1 103 ? 5.951 -4.748 2.964 1.00 77.56 103 THR A N 1
ATOM 771 C CA . THR A 1 103 ? 6.064 -5.502 1.704 1.00 77.56 103 THR A CA 1
ATOM 772 C C . THR A 1 103 ? 7.420 -5.253 1.038 1.00 77.56 103 THR A C 1
ATOM 774 O O . THR A 1 103 ? 8.080 -6.198 0.610 1.00 77.56 103 THR A O 1
ATOM 777 N N . TYR A 1 104 ? 7.888 -4.001 1.014 1.00 74.81 104 TYR A N 1
ATOM 778 C CA . TYR A 1 104 ? 9.193 -3.649 0.443 1.00 74.81 104 TYR A CA 1
ATOM 779 C C . TYR A 1 104 ? 10.381 -4.164 1.264 1.00 74.81 104 TYR A C 1
ATOM 781 O O . TYR A 1 104 ? 11.415 -4.521 0.698 1.00 74.81 104 TYR A O 1
ATOM 789 N N . ASP A 1 105 ? 10.250 -4.201 2.590 1.00 72.44 105 ASP A N 1
ATOM 790 C CA . ASP A 1 105 ? 11.335 -4.596 3.493 1.00 72.44 105 ASP A CA 1
ATOM 791 C C . ASP A 1 105 ? 11.548 -6.122 3.553 1.00 72.44 105 ASP A C 1
ATOM 793 O O . ASP A 1 105 ? 12.605 -6.585 3.999 1.00 72.44 105 ASP A O 1
ATOM 797 N N . GLN A 1 106 ? 10.582 -6.922 3.085 1.00 64.00 106 GLN A N 1
ATOM 798 C CA . GLN A 1 106 ? 10.600 -8.381 3.239 1.00 64.00 106 GLN A CA 1
ATOM 799 C C . GLN A 1 106 ? 11.625 -9.135 2.380 1.00 64.00 106 GLN A C 1
ATOM 801 O O . GLN A 1 106 ? 11.855 -10.312 2.657 1.00 64.00 106 GLN A O 1
ATOM 806 N N . ASP A 1 107 ? 12.302 -8.504 1.416 1.00 51.78 107 ASP A N 1
ATOM 807 C CA . ASP A 1 107 ? 13.129 -9.262 0.464 1.00 51.78 107 ASP A CA 1
ATOM 808 C C . ASP A 1 107 ? 14.647 -9.207 0.688 1.00 51.78 107 ASP A C 1
ATOM 810 O O . ASP A 1 107 ? 15.382 -9.959 0.056 1.00 51.78 107 ASP A O 1
ATOM 814 N N . GLY A 1 108 ? 15.193 -8.361 1.575 1.00 45.12 108 GLY A N 1
ATOM 815 C CA . GLY A 1 108 ? 16.652 -8.298 1.836 1.00 45.12 108 GLY A CA 1
ATOM 816 C C . GLY A 1 108 ? 17.544 -8.017 0.601 1.00 45.12 108 GLY A C 1
ATOM 817 O O . GLY A 1 108 ? 18.763 -7.861 0.715 1.00 45.12 108 GLY A O 1
ATOM 818 N N . THR A 1 109 ? 16.939 -7.920 -0.579 1.00 41.19 109 THR A N 1
ATOM 819 C CA . THR A 1 109 ? 17.466 -7.549 -1.876 1.00 41.19 109 THR A CA 1
ATOM 820 C C . THR A 1 109 ? 16.874 -6.195 -2.213 1.00 41.19 109 THR A C 1
ATOM 822 O O . THR A 1 109 ? 15.668 -6.003 -2.169 1.00 41.19 109 THR A O 1
ATOM 825 N N . ASN A 1 110 ? 17.737 -5.244 -2.549 1.00 43.25 110 ASN A N 1
ATOM 826 C CA . ASN A 1 110 ? 17.423 -3.837 -2.811 1.00 43.25 110 ASN A CA 1
ATOM 827 C C . ASN A 1 110 ? 16.418 -3.546 -3.956 1.00 43.25 110 ASN A C 1
ATOM 829 O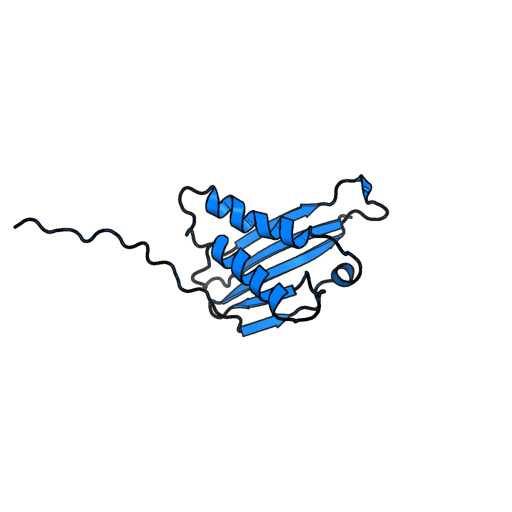 O . ASN A 1 110 ? 16.417 -2.423 -4.458 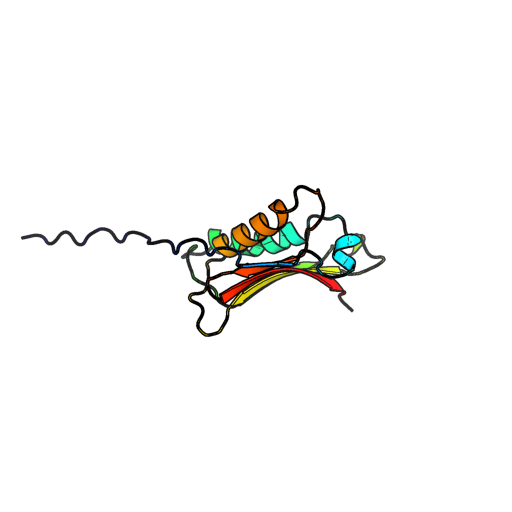1.00 43.25 110 ASN A O 1
ATOM 833 N N . VAL A 1 111 ? 15.601 -4.490 -4.438 1.00 46.78 111 VAL A N 1
ATOM 834 C CA . VAL A 1 111 ? 14.658 -4.230 -5.535 1.00 46.78 111 VAL A CA 1
ATOM 835 C C . VAL A 1 111 ? 13.406 -5.097 -5.427 1.00 46.78 111 VAL A C 1
ATOM 837 O O . VAL A 1 111 ? 13.485 -6.315 -5.527 1.00 46.78 111 VAL A O 1
ATOM 840 N N . GLY A 1 112 ? 12.274 -4.404 -5.312 1.00 53.88 112 GLY A N 1
ATOM 841 C CA . GLY A 1 112 ? 10.905 -4.907 -5.394 1.00 53.88 112 GLY A CA 1
ATOM 842 C C . GLY A 1 112 ? 9.921 -3.804 -4.994 1.00 53.88 112 GLY A C 1
ATOM 843 O O . GLY A 1 112 ? 9.095 -4.008 -4.123 1.00 53.88 112 GLY A O 1
ATOM 844 N N . LYS A 1 113 ? 10.061 -2.581 -5.543 1.00 66.12 113 LYS A N 1
ATOM 845 C CA . LYS A 1 113 ? 9.220 -1.400 -5.207 1.00 66.12 113 LYS A CA 1
ATOM 846 C C . LYS A 1 113 ? 7.786 -1.488 -5.763 1.00 66.12 113 LYS A C 1
ATOM 848 O O . LYS A 1 113 ? 7.104 -0.472 -5.852 1.00 66.12 113 LYS A O 1
ATOM 853 N N . CYS A 1 114 ? 7.385 -2.685 -6.169 1.00 74.88 114 CYS A N 1
ATOM 854 C CA . CYS A 1 114 ? 6.055 -3.055 -6.597 1.00 74.88 114 CYS A CA 1
ATOM 855 C C . CYS A 1 114 ? 5.749 -4.411 -6.003 1.00 74.88 114 CYS A C 1
ATOM 857 O O . CYS A 1 114 ? 6.642 -5.249 -5.865 1.00 74.88 114 CYS A O 1
ATOM 859 N N . GLY A 1 115 ? 4.485 -4.630 -5.723 1.00 77.25 115 GLY A N 1
ATOM 860 C CA . GLY A 1 115 ? 4.054 -5.857 -5.106 1.00 77.25 115 GLY A CA 1
ATOM 861 C C . GLY A 1 115 ? 2.814 -5.624 -4.285 1.00 77.25 115 GLY A C 1
ATOM 862 O O . GLY A 1 115 ? 2.457 -4.488 -3.964 1.00 77.25 115 GLY A O 1
ATOM 863 N N . HIS A 1 116 ? 2.121 -6.716 -4.021 1.00 84.31 116 HIS A N 1
ATOM 864 C CA . HIS A 1 116 ? 0.848 -6.716 -3.338 1.00 84.31 116 HIS A CA 1
ATOM 865 C C . HIS A 1 116 ? 0.910 -7.710 -2.181 1.00 84.31 116 HIS A C 1
ATOM 867 O O . HIS A 1 116 ? 1.365 -8.845 -2.330 1.00 84.31 116 HIS A O 1
ATOM 873 N N . SER A 1 117 ? 0.416 -7.279 -1.029 1.00 87.25 117 SER A N 1
ATOM 874 C CA . SER A 1 117 ? 0.265 -8.089 0.169 1.00 87.25 117 SER A CA 1
ATOM 875 C C . SER A 1 117 ? -1.211 -8.292 0.461 1.00 87.25 117 SER A C 1
ATOM 877 O O . SER A 1 117 ? -1.958 -7.329 0.637 1.00 87.25 117 SER A O 1
ATOM 879 N N . TYR A 1 118 ? -1.618 -9.556 0.556 1.00 88.88 118 TYR A N 1
ATOM 880 C CA . TYR A 1 118 ? -2.931 -9.930 1.070 1.00 88.88 118 TYR A CA 1
ATOM 881 C C . TYR A 1 118 ? -2.856 -10.062 2.583 1.00 88.88 118 TYR A C 1
ATOM 883 O O . TYR A 1 118 ? -1.974 -10.738 3.119 1.00 88.88 118 TYR A O 1
ATOM 891 N N . LEU A 1 119 ? -3.805 -9.464 3.281 1.00 91.12 119 LEU A N 1
ATOM 892 C CA . LEU A 1 119 ? -3.816 -9.321 4.727 1.00 91.12 119 LEU A CA 1
ATOM 893 C C . LEU A 1 119 ? -4.935 -10.169 5.348 1.00 91.12 119 LEU A C 1
ATOM 895 O O . LEU A 1 119 ? -5.964 -10.440 4.728 1.00 91.12 119 LEU A O 1
ATOM 899 N N . ASP A 1 120 ? -4.742 -10.601 6.592 1.00 89.94 120 ASP A N 1
ATOM 900 C CA . ASP A 1 120 ? -5.672 -1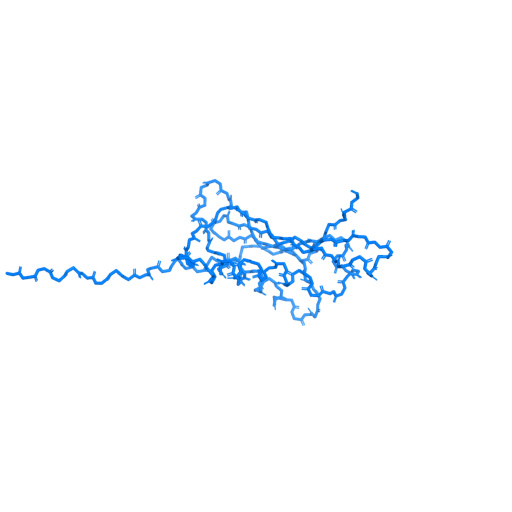1.486 7.314 1.00 89.94 120 ASP A CA 1
ATOM 901 C C . ASP A 1 120 ? -7.032 -10.850 7.655 1.00 89.94 120 ASP A C 1
ATOM 903 O O . ASP A 1 120 ? -7.975 -11.556 8.015 1.00 89.94 120 ASP A O 1
ATOM 907 N N . ASN A 1 121 ? -7.162 -9.533 7.493 1.00 89.44 121 ASN A N 1
ATOM 908 C CA . ASN A 1 121 ? -8.421 -8.800 7.588 1.00 89.44 121 ASN A CA 1
ATOM 909 C C . ASN A 1 121 ? -9.193 -8.738 6.256 1.00 89.44 121 ASN A C 1
ATOM 911 O O . ASN A 1 121 ? -10.175 -8.003 6.173 1.00 89.44 121 ASN A O 1
ATOM 915 N N . GLY A 1 122 ? -8.766 -9.462 5.217 1.00 90.31 122 GLY A N 1
ATOM 916 C CA . GLY A 1 122 ? -9.413 -9.436 3.900 1.00 90.31 122 GLY A CA 1
ATOM 917 C C . GLY A 1 122 ? -9.112 -8.170 3.094 1.00 90.31 122 GLY A C 1
ATOM 918 O O . GLY A 1 122 ? -9.851 -7.848 2.171 1.00 90.31 122 GLY A O 1
ATOM 919 N N . CYS A 1 123 ? -8.063 -7.427 3.454 1.00 93.00 123 CYS A N 1
ATOM 920 C CA . CYS A 1 123 ? -7.553 -6.325 2.644 1.00 93.00 123 CYS A CA 1
ATOM 921 C C . CYS A 1 123 ? -6.354 -6.765 1.802 1.00 93.00 123 CYS A C 1
ATOM 923 O O . CYS A 1 123 ? -5.558 -7.612 2.201 1.00 93.00 123 CYS A O 1
ATOM 925 N N . LEU A 1 124 ? -6.200 -6.131 0.655 1.00 92.44 124 LEU A N 1
ATOM 926 C CA . LEU A 1 124 ? -5.025 -6.115 -0.185 1.00 92.44 124 LEU A CA 1
ATOM 927 C C . LEU A 1 124 ? -4.436 -4.705 -0.156 1.00 92.44 124 LEU A C 1
ATOM 929 O O . LEU A 1 124 ? -5.150 -3.709 -0.286 1.00 92.44 124 LEU A O 1
ATOM 933 N N . VAL A 1 125 ? -3.118 -4.632 -0.025 1.00 91.00 125 VAL A N 1
ATOM 934 C CA . VAL A 1 125 ? -2.360 -3.397 -0.221 1.00 91.00 125 VAL A CA 1
ATOM 935 C C . VAL A 1 125 ? -1.227 -3.638 -1.190 1.00 91.00 125 VAL A C 1
ATOM 937 O O . VAL A 1 125 ? -0.678 -4.735 -1.228 1.00 91.00 125 VAL A O 1
ATOM 940 N N . GLY A 1 126 ? -0.845 -2.631 -1.960 1.00 89.50 126 GLY A N 1
ATOM 941 C CA . GLY A 1 126 ? 0.277 -2.795 -2.869 1.00 89.50 126 GLY A CA 1
ATOM 942 C C . GLY A 1 126 ? 0.557 -1.585 -3.725 1.00 89.50 126 GLY A C 1
ATOM 943 O O . GLY A 1 126 ? -0.141 -0.572 -3.646 1.00 89.50 126 GLY A O 1
ATOM 944 N N . THR A 1 127 ? 1.583 -1.710 -4.555 1.00 87.38 127 THR A N 1
ATOM 945 C CA . THR A 1 127 ? 1.912 -0.720 -5.575 1.00 87.38 127 THR A CA 1
ATOM 946 C C . THR A 1 127 ? 2.258 -1.377 -6.902 1.00 87.38 127 THR A C 1
ATOM 948 O O . THR A 1 127 ? 2.863 -2.451 -6.939 1.00 87.38 127 THR A O 1
ATOM 951 N N . ASP A 1 128 ? 1.890 -0.714 -8.000 1.00 83.75 128 ASP A N 1
ATOM 952 C CA . ASP A 1 128 ? 2.254 -1.164 -9.342 1.00 83.75 128 ASP A CA 1
ATOM 953 C C . ASP A 1 128 ? 2.343 -0.014 -10.360 1.00 83.75 128 ASP A C 1
ATOM 955 O O . ASP A 1 128 ? 1.650 1.007 -10.264 1.00 83.75 128 ASP A O 1
ATOM 959 N N . TYR A 1 129 ? 3.185 -0.194 -11.378 1.00 79.44 129 TYR A N 1
ATOM 960 C CA . TYR A 1 129 ? 3.345 0.735 -12.491 1.00 79.44 129 TYR A CA 1
ATOM 961 C C . TYR A 1 129 ? 2.365 0.458 -13.628 1.00 79.44 129 TYR A C 1
ATOM 963 O O . TYR A 1 129 ? 2.176 -0.668 -14.075 1.00 79.44 129 TYR A O 1
ATOM 971 N N . HIS A 1 130 ? 1.803 1.536 -14.163 1.00 76.88 130 HIS A N 1
ATOM 972 C CA . HIS A 1 130 ? 0.890 1.524 -15.296 1.00 76.88 130 HIS A CA 1
ATOM 973 C C . HIS A 1 130 ? 1.377 2.498 -16.378 1.00 76.88 130 HIS A C 1
ATOM 975 O O . HIS A 1 130 ? 1.932 3.561 -16.081 1.00 76.88 130 HIS A O 1
ATOM 981 N N . PHE A 1 131 ? 1.171 2.135 -17.648 1.00 70.62 131 PHE A N 1
ATOM 982 C CA . PHE A 1 131 ? 1.382 3.048 -18.774 1.00 70.62 131 PHE A CA 1
ATOM 983 C C . PHE A 1 131 ? 0.160 3.941 -18.969 1.00 70.62 131 PHE A C 1
ATOM 985 O O . PHE A 1 131 ? -0.958 3.440 -19.096 1.00 70.62 131 PHE A O 1
ATOM 992 N N . ASN A 1 132 ? 0.398 5.246 -19.083 1.00 63.16 132 ASN A N 1
ATOM 993 C CA . ASN A 1 132 ? -0.610 6.193 -19.542 1.00 63.16 132 ASN A CA 1
ATOM 994 C C . ASN A 1 132 ? -0.565 6.216 -21.079 1.00 63.16 132 ASN A C 1
ATOM 996 O O . ASN A 1 132 ? 0.357 6.787 -21.662 1.00 63.16 132 ASN A O 1
ATOM 1000 N N . TYR A 1 133 ? -1.511 5.533 -21.731 1.00 53.88 133 TYR A N 1
ATOM 1001 C CA . TYR A 1 133 ? -1.714 5.604 -23.187 1.00 53.88 133 TYR A CA 1
ATOM 1002 C C . TYR A 1 133 ? -2.721 6.689 -23.566 1.00 53.88 133 TYR A C 1
ATOM 1004 O O . TYR A 1 133 ? -3.747 6.815 -22.861 1.00 53.88 133 TYR A O 1
#